Protein AF-I5BY50-F1 (afdb_monomer_lite)

Sequence (67 aa):
MEWYFLHWKKDMLVYGLQQHRKILPREKWFEKMVQIAKAQIMAQNPDNIIDQLDIAYCDSIEEAIAR

Foldseek 3Di:
DLCCQAPVQVVCVVVVNQEAEAADDPDPVRVVVVVVVVVVSCVVCVPGCNVSHHYYYDNDPVRSVVD

pLDDT: mean 89.26, std 4.57, range [70.19, 96.06]

Structure (mmCIF, N/CA/C/O backbone):
data_AF-I5BY50-F1
#
_entry.id   AF-I5BY50-F1
#
loop_
_atom_site.group_PDB
_atom_site.id
_atom_site.type_symbol
_atom_site.label_atom_id
_atom_site.label_alt_id
_atom_site.label_comp_id
_atom_site.label_asym_id
_atom_site.label_entity_id
_atom_site.label_seq_id
_atom_site.pdbx_PDB_ins_code
_atom_site.Cartn_x
_atom_site.Cartn_y
_atom_site.Cartn_z
_atom_site.occupancy
_atom_site.B_iso_or_equiv
_atom_site.auth_seq_id
_atom_site.auth_comp_id
_atom_site.auth_asym_id
_atom_site.auth_atom_id
_atom_site.pdbx_PDB_model_num
ATOM 1 N N . MET A 1 1 ? 11.701 -2.755 5.689 1.00 70.19 1 MET A N 1
ATOM 2 C CA . MET A 1 1 ? 10.588 -2.017 5.043 1.00 70.19 1 MET A CA 1
ATOM 3 C C . MET A 1 1 ? 10.661 -2.106 3.521 1.00 70.19 1 MET A C 1
ATOM 5 O O . MET A 1 1 ? 9.637 -2.335 2.895 1.00 70.19 1 MET A O 1
ATOM 9 N N . GLU A 1 2 ? 11.854 -1.996 2.940 1.00 78.31 2 GLU A N 1
ATOM 10 C CA . GLU A 1 2 ? 12.090 -2.116 1.495 1.00 78.31 2 GLU A CA 1
ATOM 11 C C . GLU A 1 2 ? 11.657 -3.468 0.906 1.00 78.31 2 GLU A C 1
ATOM 13 O O . GLU A 1 2 ? 10.890 -3.483 -0.051 1.00 78.31 2 GLU A O 1
ATOM 18 N N . TRP A 1 3 ? 12.004 -4.593 1.551 1.00 86.25 3 TRP A N 1
ATOM 19 C CA . TRP A 1 3 ? 11.544 -5.921 1.113 1.00 86.25 3 TRP A CA 1
ATOM 20 C C . TRP A 1 3 ? 10.016 -6.023 0.986 1.00 86.25 3 TRP A C 1
ATOM 22 O O . TRP A 1 3 ? 9.496 -6.484 -0.026 1.00 86.25 3 TRP A O 1
ATOM 32 N N . TYR A 1 4 ? 9.291 -5.523 1.991 1.00 83.88 4 TYR A N 1
ATOM 33 C CA . TYR A 1 4 ? 7.827 -5.494 1.982 1.00 83.88 4 TYR A CA 1
ATOM 34 C C . TYR A 1 4 ? 7.279 -4.669 0.809 1.00 83.88 4 TYR A C 1
ATOM 36 O O . TYR A 1 4 ? 6.251 -5.005 0.228 1.00 83.88 4 TYR A O 1
ATOM 44 N N . PHE A 1 5 ? 7.956 -3.574 0.467 1.00 82.12 5 PHE A N 1
ATOM 45 C CA . PHE A 1 5 ? 7.493 -2.653 -0.559 1.00 82.12 5 PHE A CA 1
ATOM 46 C C . PHE A 1 5 ? 7.814 -3.142 -1.978 1.00 82.12 5 PHE A C 1
ATOM 48 O O . PHE A 1 5 ? 6.971 -2.999 -2.855 1.00 82.12 5 PHE A O 1
ATOM 55 N N . LEU A 1 6 ? 8.989 -3.734 -2.197 1.00 83.69 6 LEU A N 1
ATOM 56 C CA . LEU A 1 6 ? 9.464 -4.117 -3.531 1.00 83.69 6 LEU A CA 1
ATOM 57 C C . LEU A 1 6 ? 9.181 -5.580 -3.889 1.00 83.69 6 LEU A C 1
ATOM 59 O O . LEU A 1 6 ? 8.854 -5.874 -5.035 1.00 83.69 6 LEU A O 1
ATOM 63 N N . HIS A 1 7 ? 9.295 -6.493 -2.924 1.00 87.94 7 HIS A N 1
ATOM 64 C CA . HIS A 1 7 ? 9.195 -7.932 -3.178 1.00 87.94 7 HIS A CA 1
ATOM 65 C C . HIS A 1 7 ? 7.830 -8.472 -2.776 1.00 87.94 7 HIS A C 1
ATOM 67 O O . HIS A 1 7 ? 7.079 -8.930 -3.628 1.00 87.94 7 HIS A O 1
ATOM 73 N N . TRP A 1 8 ? 7.456 -8.333 -1.502 1.00 91.00 8 TRP A N 1
ATOM 74 C CA . TRP A 1 8 ? 6.213 -8.927 -1.000 1.00 91.00 8 TRP A CA 1
ATOM 75 C C . TRP A 1 8 ? 4.982 -8.440 -1.770 1.00 91.00 8 TRP A C 1
ATOM 77 O O . TRP A 1 8 ? 4.145 -9.233 -2.179 1.00 91.00 8 TRP A O 1
ATOM 87 N N . LYS A 1 9 ? 4.896 -7.136 -2.040 1.00 88.81 9 LYS A N 1
ATOM 88 C CA . LYS A 1 9 ? 3.816 -6.548 -2.843 1.00 88.81 9 LYS A CA 1
ATOM 89 C C . LYS A 1 9 ? 3.750 -7.081 -4.273 1.00 88.81 9 LYS A C 1
ATOM 91 O O . LYS A 1 9 ? 2.657 -7.268 -4.799 1.00 88.81 9 LYS A O 1
ATOM 96 N N . LYS A 1 10 ? 4.907 -7.342 -4.884 1.00 88.69 10 LYS A N 1
ATOM 97 C CA . LYS A 1 10 ? 4.984 -7.959 -6.208 1.00 88.69 10 LYS A CA 1
ATOM 98 C C . LYS A 1 10 ? 4.427 -9.376 -6.176 1.00 88.69 10 LYS A C 1
ATOM 100 O O . LYS A 1 10 ? 3.644 -9.731 -7.048 1.00 88.69 10 LYS A O 1
ATOM 105 N N . ASP A 1 11 ? 4.759 -10.137 -5.140 1.00 91.25 11 ASP A N 1
ATOM 106 C CA . ASP A 1 11 ? 4.233 -11.489 -4.961 1.00 91.25 11 ASP A CA 1
ATOM 107 C C . ASP A 1 11 ? 2.719 -11.464 -4.708 1.00 91.25 11 ASP A C 1
ATOM 109 O O . ASP A 1 11 ? 1.984 -12.259 -5.282 1.00 91.25 11 ASP A O 1
ATOM 113 N N . MET A 1 12 ? 2.223 -10.517 -3.907 1.00 90.62 12 MET A N 1
ATOM 114 C CA . MET A 1 12 ? 0.787 -10.353 -3.635 1.00 90.62 12 MET A CA 1
ATOM 115 C C . MET A 1 12 ? -0.025 -10.031 -4.892 1.00 90.62 12 MET A C 1
ATOM 117 O O . MET A 1 12 ? -1.123 -10.567 -5.060 1.00 90.62 12 MET A O 1
ATOM 121 N N . LEU A 1 13 ? 0.530 -9.229 -5.805 1.00 89.75 13 LEU A N 1
ATOM 122 C CA . LEU A 1 13 ? -0.108 -8.926 -7.084 1.00 89.75 13 LEU A CA 1
ATOM 123 C C . LEU A 1 13 ? -0.385 -10.199 -7.904 1.00 89.75 13 LEU A C 1
ATOM 125 O O . LEU A 1 13 ? -1.444 -10.300 -8.520 1.00 89.75 13 LEU A O 1
ATOM 129 N N . VAL A 1 14 ? 0.511 -11.195 -7.858 1.00 91.50 14 VAL A N 1
ATOM 130 C CA . VAL A 1 14 ? 0.331 -12.495 -8.540 1.00 91.50 14 VAL A CA 1
ATOM 131 C C . VAL A 1 14 ? -0.899 -13.244 -8.019 1.00 91.50 14 VAL A C 1
ATOM 133 O O . VAL A 1 14 ? -1.569 -13.937 -8.780 1.00 91.50 14 VAL A O 1
ATOM 136 N N . TYR A 1 15 ? -1.239 -13.068 -6.742 1.00 93.94 15 TYR A N 1
ATOM 137 C CA . TYR A 1 15 ? -2.427 -13.660 -6.123 1.00 93.94 15 TYR A CA 1
ATOM 138 C C . TYR A 1 15 ? -3.690 -12.794 -6.268 1.00 93.94 15 TYR A C 1
ATOM 140 O O . TYR A 1 15 ? -4.722 -13.118 -5.684 1.00 93.94 15 TYR A O 1
ATOM 148 N N . GLY A 1 16 ? -3.630 -11.687 -7.019 1.00 91.94 16 GLY A N 1
ATOM 149 C CA . GLY A 1 16 ? -4.750 -10.756 -7.190 1.00 91.94 16 GLY A CA 1
ATOM 150 C C . GLY A 1 16 ? -4.999 -9.844 -5.985 1.00 91.94 16 GLY A C 1
ATOM 151 O O . GLY A 1 16 ? -6.005 -9.137 -5.942 1.00 91.94 16 GLY A O 1
ATOM 152 N N . LEU A 1 17 ? -4.088 -9.820 -5.009 1.00 91.56 17 LEU A N 1
ATOM 153 C CA . LEU A 1 17 ? -4.192 -8.974 -3.822 1.00 91.56 17 LEU A CA 1
ATOM 154 C C . LEU A 1 17 ? -3.707 -7.556 -4.149 1.00 91.56 17 LEU A C 1
ATOM 156 O O . LEU A 1 17 ? -2.584 -7.178 -3.828 1.00 91.56 17 LEU A O 1
ATOM 160 N N . GLN A 1 18 ? -4.563 -6.795 -4.832 1.00 91.81 18 GLN A N 1
ATOM 161 C CA . GLN A 1 18 ? -4.264 -5.444 -5.325 1.00 91.81 18 GLN A CA 1
ATOM 162 C C . GLN A 1 18 ? -4.614 -4.336 -4.328 1.00 91.81 18 GLN A C 1
ATOM 164 O O . GLN A 1 18 ? -3.983 -3.280 -4.341 1.00 91.81 18 GLN A O 1
ATOM 169 N N . GLN A 1 19 ? -5.613 -4.569 -3.473 1.00 93.44 19 GLN A N 1
ATOM 170 C CA . GLN A 1 19 ? -6.054 -3.604 -2.471 1.00 93.44 19 GLN A CA 1
ATOM 171 C C . GLN A 1 19 ? -5.270 -3.780 -1.175 1.00 93.44 19 GLN A C 1
ATOM 173 O O . GLN A 1 19 ? -5.262 -4.839 -0.546 1.00 93.44 19 GLN A O 1
ATOM 178 N N . HIS A 1 20 ? -4.631 -2.702 -0.748 1.00 92.38 20 HIS A N 1
ATOM 179 C CA . HIS A 1 20 ? -3.906 -2.613 0.502 1.00 92.38 20 HIS A CA 1
ATOM 180 C C . HIS A 1 20 ? -4.407 -1.404 1.287 1.00 92.38 20 HIS A C 1
ATOM 182 O O . HIS A 1 20 ? -4.463 -0.279 0.786 1.00 92.38 20 HIS A O 1
ATOM 188 N N . ARG A 1 21 ? -4.723 -1.626 2.558 1.00 93.81 21 ARG A N 1
ATOM 189 C CA . ARG A 1 21 ? -5.184 -0.586 3.477 1.00 93.81 21 ARG A CA 1
ATOM 190 C C . ARG A 1 21 ? -4.236 -0.530 4.661 1.00 93.81 21 ARG A C 1
ATOM 192 O O . ARG A 1 21 ? -3.835 -1.565 5.193 1.00 93.81 21 ARG A O 1
ATOM 199 N N . LYS A 1 22 ? -3.808 0.673 5.028 1.00 91.44 22 LYS A N 1
ATOM 200 C CA . LYS A 1 22 ? -2.822 0.896 6.086 1.00 91.44 22 LYS A CA 1
ATOM 201 C C . LYS A 1 22 ? -3.395 1.820 7.137 1.00 91.44 22 LYS A C 1
ATOM 203 O O . LYS A 1 22 ? -3.644 2.983 6.851 1.00 91.44 22 LYS A O 1
ATOM 208 N N . ILE A 1 23 ? -3.514 1.309 8.352 1.00 93.12 23 ILE A N 1
ATOM 209 C CA . ILE A 1 23 ? -3.882 2.112 9.512 1.00 93.12 23 ILE A CA 1
ATOM 210 C C . ILE A 1 23 ? -2.590 2.516 10.206 1.00 93.12 23 ILE A C 1
ATOM 212 O O . ILE A 1 23 ? -1.792 1.658 10.594 1.00 93.12 23 ILE A O 1
ATOM 216 N N . LEU A 1 24 ? -2.345 3.821 10.277 1.00 90.38 24 LEU A N 1
ATOM 217 C CA . LEU A 1 24 ? -1.148 4.364 10.907 1.00 90.38 24 LEU A CA 1
ATOM 218 C C . LEU A 1 24 ? -1.430 4.741 12.368 1.00 90.38 24 LEU A C 1
ATOM 220 O O . LEU A 1 24 ? -2.573 5.023 12.729 1.00 90.38 24 LEU A O 1
ATOM 224 N N . PRO A 1 25 ? -0.391 4.780 13.217 1.00 90.81 25 PRO A N 1
ATOM 225 C CA . PRO A 1 25 ? -0.472 5.446 14.510 1.00 90.81 25 PRO A CA 1
ATOM 226 C C . PRO A 1 25 ? -0.934 6.906 14.364 1.00 90.81 25 PRO A C 1
ATOM 228 O O . PRO A 1 25 ? -0.674 7.552 13.347 1.00 90.81 25 PRO A O 1
ATOM 231 N N . ARG A 1 26 ? -1.599 7.444 15.395 1.00 89.19 26 ARG A N 1
ATOM 232 C CA . ARG A 1 26 ? -2.183 8.804 15.381 1.00 89.19 26 ARG A CA 1
ATOM 233 C C . ARG A 1 26 ? -1.135 9.915 15.302 1.00 89.19 26 ARG A C 1
ATOM 235 O O . ARG A 1 26 ? -1.449 11.077 15.041 1.00 89.19 26 ARG A O 1
ATOM 242 N N . GLU A 1 27 ? 0.113 9.590 15.589 1.00 93.31 27 GLU A N 1
ATOM 243 C CA . GLU A 1 27 ? 1.214 10.523 15.626 1.00 93.31 27 GLU A CA 1
ATOM 244 C C . GLU A 1 27 ? 1.578 11.011 14.217 1.00 93.31 27 GLU A C 1
ATOM 246 O O . GLU A 1 27 ? 2.192 10.300 13.424 1.00 93.31 27 GLU A O 1
ATOM 251 N N . LYS A 1 28 ? 1.300 12.287 13.924 1.00 88.62 28 LYS A N 1
ATOM 252 C CA . LYS A 1 28 ? 1.587 12.912 12.615 1.00 88.62 28 LYS A CA 1
ATOM 253 C C . LYS A 1 28 ? 3.046 12.804 12.157 1.00 88.62 28 LYS A C 1
ATOM 255 O O . LYS A 1 28 ? 3.331 12.868 10.962 1.00 88.62 28 LYS A O 1
ATOM 260 N N . TRP A 1 29 ? 3.996 12.681 13.086 1.00 92.81 29 TRP A N 1
ATOM 261 C CA . TRP A 1 29 ? 5.400 12.489 12.720 1.00 92.81 29 TRP A CA 1
ATOM 262 C C . TRP A 1 29 ? 5.629 11.117 12.072 1.00 92.81 29 TRP A C 1
ATOM 264 O O . TRP A 1 29 ? 6.459 11.015 11.172 1.00 92.81 29 TRP A O 1
ATOM 274 N N . PHE A 1 30 ? 4.863 10.091 12.457 1.00 90.62 30 PHE A N 1
ATOM 275 C CA . PHE A 1 30 ? 4.959 8.755 11.877 1.00 90.62 30 PHE A CA 1
ATOM 276 C C . PHE A 1 30 ? 4.532 8.766 10.409 1.00 90.62 30 PHE A C 1
ATOM 278 O O . PHE A 1 30 ? 5.249 8.251 9.553 1.00 90.62 30 PHE A O 1
ATOM 285 N N . GLU A 1 31 ? 3.419 9.436 10.096 1.00 90.06 31 GLU A N 1
ATOM 286 C CA . GLU A 1 31 ? 2.962 9.632 8.717 1.00 90.06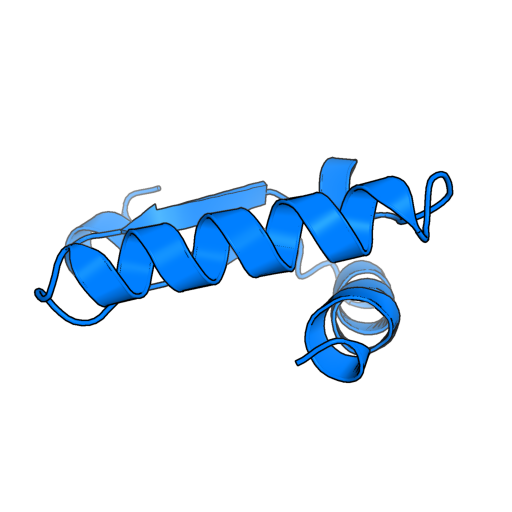 31 GLU A CA 1
ATOM 287 C C . GLU A 1 31 ? 4.049 10.297 7.861 1.00 90.06 31 GLU A C 1
ATOM 289 O O . GLU A 1 31 ? 4.399 9.789 6.795 1.00 90.06 31 GLU A O 1
ATOM 294 N N . LYS A 1 32 ? 4.662 11.381 8.358 1.00 91.56 32 LYS A N 1
ATOM 295 C CA . LYS A 1 32 ? 5.765 12.054 7.653 1.00 91.56 32 LYS A CA 1
ATOM 296 C C . LYS A 1 32 ? 6.948 11.122 7.396 1.00 91.56 32 LYS A C 1
ATOM 298 O O . LYS A 1 32 ? 7.471 11.110 6.284 1.00 91.56 32 LYS A O 1
ATOM 303 N N . MET A 1 33 ? 7.350 10.326 8.386 1.00 92.00 33 MET A N 1
ATOM 304 C CA . MET A 1 33 ? 8.444 9.363 8.225 1.00 92.00 33 MET A CA 1
ATOM 305 C C . MET A 1 33 ? 8.120 8.303 7.164 1.00 92.00 33 MET A C 1
ATOM 307 O O . MET A 1 33 ? 8.977 7.977 6.343 1.00 92.00 33 MET A O 1
ATOM 311 N N . VAL A 1 34 ? 6.875 7.814 7.123 1.00 89.38 34 VAL A N 1
ATOM 312 C CA . VAL A 1 34 ? 6.412 6.875 6.090 1.00 89.38 34 VAL A CA 1
ATOM 313 C C . VAL A 1 34 ? 6.451 7.512 4.700 1.00 89.38 34 VAL A C 1
ATOM 315 O O . VAL A 1 34 ? 6.910 6.866 3.758 1.00 89.38 34 VAL A O 1
ATOM 318 N N . GLN A 1 35 ? 6.014 8.767 4.556 1.00 89.88 35 GLN A N 1
ATOM 319 C CA . GLN A 1 35 ? 6.056 9.470 3.268 1.00 89.88 35 GLN A CA 1
ATOM 320 C C . GLN A 1 35 ? 7.492 9.680 2.774 1.00 89.88 35 GLN A C 1
ATOM 322 O O . GLN A 1 35 ? 7.770 9.432 1.602 1.00 89.88 35 GLN A O 1
ATOM 327 N N . ILE A 1 36 ? 8.416 10.061 3.664 1.00 92.75 36 ILE A N 1
ATOM 328 C CA . ILE A 1 36 ? 9.840 10.224 3.329 1.00 92.75 36 ILE A CA 1
ATOM 329 C C . ILE A 1 36 ? 10.435 8.890 2.864 1.00 92.75 36 ILE A C 1
ATOM 331 O O . ILE A 1 36 ? 11.031 8.822 1.789 1.00 92.75 36 ILE A O 1
ATOM 335 N N . ALA A 1 37 ? 10.220 7.813 3.625 1.00 89.44 37 ALA A N 1
ATOM 336 C CA . ALA A 1 37 ? 10.718 6.487 3.265 1.00 89.44 37 ALA A CA 1
ATOM 337 C C . ALA A 1 37 ? 10.121 5.992 1.937 1.00 89.44 37 ALA A C 1
ATOM 339 O O . ALA A 1 37 ? 10.837 5.452 1.096 1.00 89.44 37 ALA A O 1
ATOM 340 N N . LYS A 1 38 ? 8.818 6.217 1.713 1.00 88.12 38 LYS A N 1
ATOM 341 C CA . LYS A 1 38 ? 8.148 5.885 0.450 1.00 88.12 38 LYS A CA 1
ATOM 342 C C . LYS A 1 38 ? 8.782 6.643 -0.716 1.00 88.12 38 LYS A C 1
ATOM 344 O O . LYS A 1 38 ? 9.109 6.019 -1.719 1.00 88.12 38 LYS A O 1
ATOM 349 N N . ALA A 1 39 ? 8.968 7.956 -0.589 1.00 90.00 39 ALA A N 1
ATOM 350 C CA . ALA A 1 39 ? 9.551 8.780 -1.644 1.00 90.00 39 ALA A CA 1
ATOM 351 C C . ALA A 1 39 ? 10.968 8.316 -2.012 1.00 90.00 39 ALA A C 1
ATOM 353 O O . ALA A 1 39 ? 11.282 8.184 -3.193 1.00 90.00 39 ALA A O 1
ATOM 354 N N . GLN A 1 40 ? 11.790 7.992 -1.010 1.00 91.44 40 GLN A N 1
ATOM 355 C CA . GLN A 1 40 ? 13.136 7.470 -1.227 1.00 91.44 40 GLN A CA 1
ATOM 356 C C . GLN A 1 40 ? 13.123 6.132 -1.980 1.00 91.44 40 GLN A C 1
ATOM 358 O O . GLN A 1 40 ? 13.850 5.983 -2.960 1.00 91.44 40 GLN A O 1
ATOM 363 N N . ILE A 1 41 ? 12.269 5.184 -1.575 1.00 87.19 41 ILE A N 1
ATOM 364 C CA . 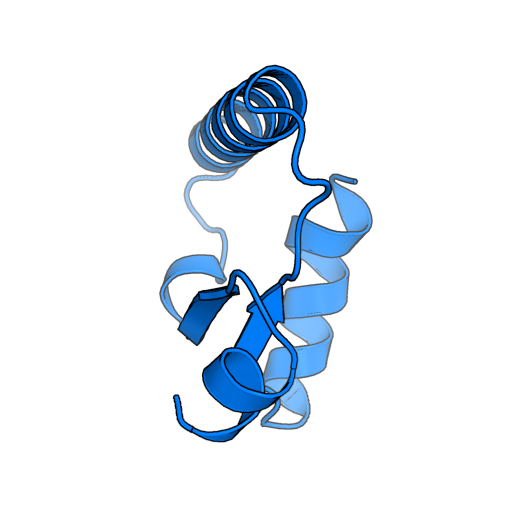ILE A 1 41 ? 12.164 3.875 -2.239 1.00 87.19 41 ILE A CA 1
ATOM 365 C C . ILE A 1 41 ? 11.699 4.032 -3.693 1.00 87.19 41 ILE A C 1
ATOM 367 O O . ILE A 1 41 ? 12.264 3.392 -4.576 1.00 87.19 41 ILE A O 1
ATOM 371 N N . MET A 1 42 ? 10.713 4.899 -3.954 1.00 86.81 42 MET A N 1
ATOM 372 C CA . MET A 1 42 ? 10.215 5.162 -5.312 1.00 86.81 42 MET A CA 1
ATOM 373 C C . MET A 1 42 ? 11.298 5.777 -6.205 1.00 86.81 42 MET A C 1
ATOM 375 O O . MET A 1 42 ? 11.451 5.362 -7.347 1.00 86.81 42 MET A O 1
ATOM 379 N N . ALA A 1 43 ? 12.075 6.732 -5.680 1.00 90.56 43 ALA A N 1
ATOM 3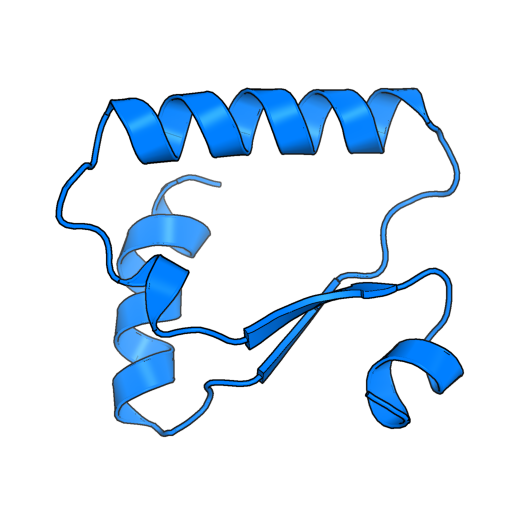80 C CA . ALA A 1 43 ? 13.162 7.367 -6.423 1.00 90.56 43 ALA A CA 1
ATOM 381 C C . ALA A 1 43 ? 14.296 6.386 -6.769 1.00 90.56 43 ALA A C 1
ATOM 383 O O . ALA A 1 43 ? 14.915 6.507 -7.821 1.00 90.56 43 ALA A O 1
ATOM 384 N N . GLN A 1 44 ? 14.566 5.416 -5.892 1.00 90.94 44 GLN A N 1
ATOM 385 C CA . GLN A 1 44 ? 15.616 4.413 -6.090 1.00 90.94 44 GLN A CA 1
ATOM 386 C C . GLN A 1 44 ? 15.178 3.238 -6.976 1.00 90.94 44 GLN A C 1
ATOM 388 O O . GLN A 1 44 ? 16.028 2.508 -7.475 1.00 90.94 44 GLN A O 1
ATOM 393 N N . ASN A 1 45 ? 13.871 3.052 -7.176 1.00 87.94 45 ASN A N 1
ATOM 394 C CA . ASN A 1 45 ? 13.306 1.908 -7.887 1.00 87.94 45 ASN A CA 1
ATOM 395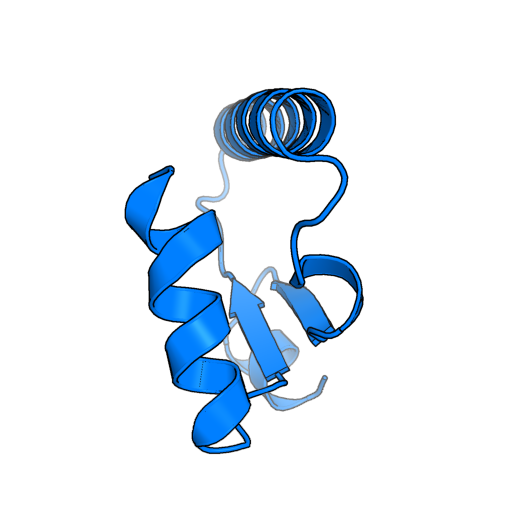 C C . ASN A 1 45 ? 12.245 2.380 -8.893 1.00 87.94 45 ASN A C 1
ATOM 397 O O . ASN A 1 45 ? 11.063 2.156 -8.651 1.00 87.94 45 ASN A O 1
ATOM 401 N N . PRO A 1 46 ? 12.614 3.047 -9.997 1.00 84.00 46 PRO A N 1
ATOM 402 C CA . PRO A 1 46 ? 11.643 3.606 -10.943 1.00 84.00 46 PRO A CA 1
ATOM 403 C C . PRO A 1 46 ? 10.743 2.545 -11.599 1.00 84.00 46 PRO A C 1
ATOM 405 O O . PRO A 1 46 ? 9.582 2.831 -11.862 1.00 84.00 46 PRO A O 1
ATOM 408 N N . ASP A 1 47 ? 11.233 1.313 -11.768 1.00 83.31 47 ASP A N 1
ATOM 409 C CA . ASP A 1 47 ? 10.498 0.194 -12.386 1.00 83.31 47 ASP A CA 1
ATOM 410 C C . ASP A 1 47 ? 9.652 -0.620 -11.384 1.00 83.31 47 ASP A C 1
ATOM 412 O O . A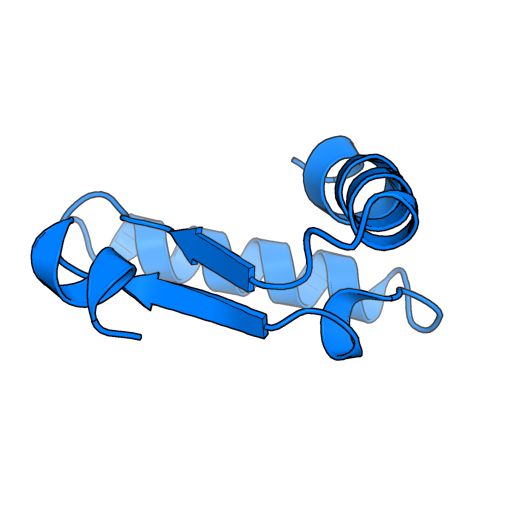SP A 1 47 ? 9.327 -1.790 -11.612 1.00 83.31 47 ASP A O 1
ATOM 416 N N . ASN A 1 48 ? 9.350 -0.053 -10.212 1.00 82.62 48 ASN A N 1
ATOM 417 C CA . ASN A 1 48 ? 8.531 -0.737 -9.215 1.00 82.62 48 ASN A CA 1
ATOM 418 C C . ASN A 1 48 ? 7.065 -0.867 -9.677 1.00 82.62 48 ASN A C 1
ATOM 420 O O . ASN A 1 48 ? 6.599 -0.127 -10.530 1.00 82.62 48 ASN A O 1
ATOM 424 N N . ILE A 1 49 ? 6.330 -1.803 -9.073 1.00 81.06 49 ILE A N 1
ATOM 425 C CA . ILE A 1 49 ? 4.928 -2.117 -9.419 1.00 81.06 49 ILE A CA 1
ATOM 426 C C . ILE A 1 49 ? 3.906 -1.430 -8.496 1.00 81.06 49 ILE A C 1
ATOM 428 O O . ILE A 1 49 ? 2.758 -1.854 -8.398 1.00 81.06 49 ILE A O 1
ATOM 432 N N . ILE A 1 50 ? 4.328 -0.436 -7.710 1.00 78.81 50 ILE A N 1
ATOM 433 C CA . ILE A 1 50 ? 3.489 0.173 -6.663 1.00 78.81 50 ILE A CA 1
ATOM 434 C C . ILE A 1 50 ? 2.310 0.930 -7.258 1.00 78.81 50 ILE A C 1
ATOM 436 O O . ILE A 1 50 ? 1.264 1.015 -6.623 1.00 78.81 50 ILE A O 1
ATOM 440 N N . ASP A 1 51 ? 2.494 1.487 -8.446 1.00 83.25 51 ASP A N 1
ATOM 441 C CA . ASP A 1 51 ? 1.470 2.151 -9.243 1.00 83.25 51 ASP A CA 1
ATOM 442 C C . ASP A 1 51 ? 0.354 1.197 -9.704 1.00 83.25 51 ASP A C 1
ATOM 444 O O . ASP A 1 51 ? -0.765 1.642 -9.943 1.00 83.25 51 ASP A O 1
ATOM 448 N N . GLN A 1 52 ? 0.622 -0.112 -9.754 1.00 86.44 52 GLN A N 1
ATOM 449 C CA . GLN A 1 52 ? -0.361 -1.154 -10.076 1.00 86.44 52 GLN A CA 1
ATOM 450 C C . GLN A 1 52 ? -1.188 -1.606 -8.861 1.00 86.44 52 GLN A C 1
ATOM 452 O O . GLN A 1 52 ? -2.079 -2.443 -8.999 1.00 86.44 52 GLN A O 1
ATOM 457 N N . LEU A 1 53 ? -0.889 -1.091 -7.666 1.00 88.62 53 LEU A N 1
ATOM 458 C CA . LEU A 1 53 ? -1.553 -1.462 -6.421 1.00 88.62 53 LEU A CA 1
ATOM 459 C C . LEU A 1 53 ? -2.407 -0.313 -5.893 1.00 88.62 53 LEU A C 1
ATOM 461 O O . LEU A 1 53 ? -1.959 0.830 -5.796 1.00 88.62 53 LEU A O 1
ATOM 465 N N . ASP A 1 54 ? -3.612 -0.639 -5.441 1.00 91.50 54 ASP A N 1
ATOM 466 C CA . ASP A 1 54 ? -4.467 0.294 -4.719 1.00 91.50 54 ASP A CA 1
ATOM 467 C C . ASP A 1 54 ? -4.041 0.315 -3.246 1.00 91.50 54 ASP A C 1
ATOM 469 O O . ASP A 1 54 ? -4.399 -0.555 -2.454 1.00 91.50 54 ASP A O 1
ATOM 473 N N . ILE A 1 55 ? -3.229 1.304 -2.869 1.00 90.38 55 ILE A N 1
ATOM 474 C CA . ILE A 1 55 ? -2.745 1.469 -1.497 1.00 90.38 55 ILE A CA 1
ATOM 475 C C . ILE A 1 55 ? -3.334 2.742 -0.898 1.00 90.38 55 ILE A C 1
ATOM 477 O O . ILE A 1 55 ? -2.918 3.846 -1.256 1.00 90.38 55 ILE A O 1
ATOM 481 N N . ALA A 1 56 ? -4.196 2.581 0.102 1.00 91.25 56 ALA A N 1
ATOM 482 C CA . ALA A 1 56 ? -4.766 3.688 0.858 1.00 91.25 56 ALA A CA 1
ATOM 483 C C . ALA A 1 56 ? -4.299 3.673 2.319 1.00 91.25 56 ALA A C 1
ATOM 485 O O . ALA A 1 56 ? -4.097 2.617 2.927 1.00 91.25 56 ALA A O 1
ATOM 486 N N . TYR A 1 57 ? -4.126 4.870 2.871 1.00 91.06 57 TYR A N 1
ATOM 487 C CA . TYR A 1 57 ? -3.993 5.076 4.308 1.00 91.06 57 TYR A CA 1
ATOM 488 C C . TYR A 1 57 ? -5.377 5.391 4.872 1.00 91.06 57 TYR A C 1
ATOM 490 O O . TYR A 1 57 ? -6.134 6.132 4.245 1.00 91.06 57 TYR A O 1
ATOM 498 N N . CYS A 1 58 ? -5.698 4.789 6.010 1.00 92.75 58 CYS A N 1
ATOM 499 C CA . CYS A 1 58 ? -7.002 4.866 6.656 1.00 92.75 58 CYS A CA 1
ATOM 500 C C . CYS A 1 58 ? -6.812 5.196 8.136 1.00 92.75 58 CYS A C 1
ATOM 502 O O . CYS A 1 58 ? -5.828 4.770 8.746 1.00 92.75 58 CYS A O 1
ATOM 504 N N . ASP A 1 59 ? -7.777 5.891 8.720 1.00 91.06 59 ASP A N 1
ATOM 505 C CA . ASP A 1 59 ? -7.784 6.244 10.139 1.00 91.06 59 ASP A CA 1
ATOM 506 C C . ASP A 1 59 ? -8.482 5.178 11.002 1.00 91.06 59 ASP A C 1
ATOM 508 O O . ASP A 1 59 ? -8.305 5.147 12.223 1.00 91.06 59 ASP A O 1
ATOM 512 N N . SER A 1 60 ? -9.261 4.280 10.385 1.00 93.44 60 SER A N 1
ATOM 513 C CA . SER A 1 60 ? -9.968 3.200 11.077 1.00 93.44 60 SER A CA 1
ATOM 514 C C . SER A 1 60 ? -10.125 1.934 10.226 1.00 93.44 60 SER A C 1
ATOM 516 O O . SER A 1 60 ? -9.876 1.928 9.018 1.00 93.44 60 SER A O 1
ATOM 518 N N . ILE A 1 61 ? -10.540 0.839 10.873 1.00 94.06 61 ILE A N 1
ATOM 519 C CA . ILE A 1 61 ? -10.835 -0.434 10.198 1.00 94.06 61 ILE A CA 1
ATOM 520 C C . ILE A 1 61 ? -12.081 -0.289 9.319 1.00 94.06 61 ILE A C 1
ATOM 522 O O . ILE A 1 61 ? -12.116 -0.804 8.207 1.00 94.06 61 ILE A O 1
ATOM 526 N N . GLU A 1 62 ? -13.084 0.445 9.791 1.00 96.06 62 GLU A N 1
ATOM 527 C CA . GLU A 1 62 ? -14.324 0.706 9.060 1.00 96.06 62 GLU A CA 1
ATOM 528 C C . GLU A 1 62 ? -14.048 1.469 7.761 1.00 96.06 62 GLU A C 1
ATOM 530 O O . GLU A 1 62 ? -14.558 1.087 6.711 1.00 96.06 62 GLU A O 1
ATOM 535 N N . GLU A 1 63 ? -13.187 2.495 7.804 1.00 94.44 63 GLU A N 1
ATOM 536 C CA . GLU A 1 63 ? -12.753 3.204 6.594 1.00 94.44 63 GLU A CA 1
ATOM 537 C C . GLU A 1 63 ? -11.984 2.272 5.648 1.00 94.44 63 GLU A C 1
ATOM 539 O O . GLU A 1 63 ? -12.194 2.310 4.436 1.00 94.44 63 GLU A O 1
ATOM 544 N N . ALA A 1 64 ? -11.114 1.416 6.194 1.00 94.81 64 ALA A N 1
ATOM 545 C CA . ALA A 1 64 ? -10.335 0.469 5.405 1.00 94.81 64 ALA A CA 1
ATOM 546 C C . ALA A 1 64 ? -11.211 -0.557 4.672 1.00 94.81 64 ALA A C 1
ATOM 548 O O . ALA A 1 64 ? -10.878 -0.932 3.557 1.00 94.81 64 ALA A O 1
ATOM 549 N N . ILE A 1 65 ? -12.314 -1.004 5.274 1.00 94.06 65 ILE A N 1
ATOM 550 C CA . ILE A 1 65 ? -13.240 -1.963 4.653 1.00 94.06 65 ILE A CA 1
ATOM 551 C C . ILE A 1 65 ? -14.154 -1.281 3.625 1.00 94.06 65 ILE A C 1
ATOM 553 O O . ILE A 1 65 ? -14.534 -1.901 2.637 1.00 94.06 65 ILE A O 1
ATOM 557 N N . ALA A 1 66 ? -14.534 -0.021 3.857 1.00 93.69 66 ALA A N 1
ATOM 558 C CA . ALA A 1 66 ? -15.455 0.707 2.984 1.00 93.69 66 ALA A CA 1
ATOM 559 C C . ALA A 1 66 ? -14.821 1.200 1.668 1.00 93.69 66 ALA A C 1
ATOM 561 O O . ALA A 1 66 ? -15.554 1.532 0.735 1.00 93.69 6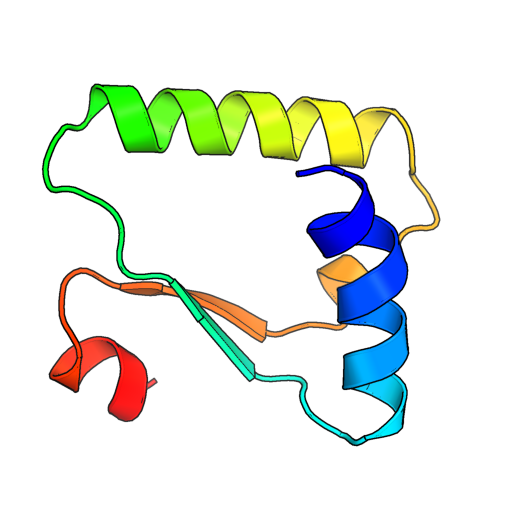6 ALA A O 1
ATOM 562 N N . ARG A 1 67 ? -13.488 1.288 1.611 1.00 82.62 67 ARG A N 1
ATOM 563 C CA . ARG A 1 67 ? -12.705 1.681 0.432 1.00 82.62 67 ARG A CA 1
ATOM 564 C C . ARG A 1 67 ? -12.181 0.477 -0.320 1.00 82.62 67 ARG A C 1
ATOM 566 O O . ARG A 1 67 ? -12.231 0.515 -1.563 1.00 82.62 67 ARG A O 1
#

Radius of gyration: 12.59 Å; chains: 1; bounding box: 31×27×28 Å

Organism: NCBI:txid1189621

Secondary structure (DSSP, 8-state):
-HHIIIIIHHHHHHTT--EEEEEPPS-HHHHHHHHHHHHHHHHH-TT-SGGGSEEEEESSHHHHHH-

=== Feature glossary ===
Feature key, reading from the visual/contextual features back to the raw sequence:

Rendered structure images. Six rendered views show the 3D structure from the faces of a cube — i.e. along ±x, ±y, ±z. Rendering representation is drawn randomly per protein from cartoon (secondary-structure ribbons), sticks (backbone bonds), or molecular surface; coloring is either N→C rainbow (blue at the N-terminus through red at the C-terminus) or one color per chain.

Contact-map, Ramachandran, and PAE plots. The contact map is a binary N×N matrix image: pixel (i, j) is dark where Cα_i and Cα_j are within 8 Å and |i−j|>4. Because the |i−j|>4 filter removes local helical contacts, off-diagonal stripes parallel to the main diagonal indicate parallel β-sheets; stripes perpendicular to it indicate antiparallel β-sheets. The Ramachandran plot scatters every residue's (φ, ψ) pair against the sterically allowed regions. The PAE heatmap renders the predicted-aligned-error matrix.

InterPro / GO / CATH / organism. Database cross-references. InterPro integrates a dozen domain/family signature databases into unified entries with residue-range hits. GO terms attach function/process/location labels with evidence codes. CATH codes position the fold in a four-level structural taxonomy. Organism is the NCBI-taxonomy species name.

Nearest PDB structures. The Foldseek neighbor list gives the closest experimentally determined structures in the PDB, ranked by structural alignment. TM-score near 1 means near-identical fold; near 0.3 means only rough topology match. This is how one finds what a novel AlphaFold prediction most resembles in the solved-structure universe.

Predicted aligned error. PAE(i, j) answers: if I align the predicted and true structures on residue i, how far off (in Å) do I expect residue j to be? A block-diagonal PAE matrix with low values on the blocks and high values off-diagonal is the signature of a multi-domain protein with confidently predicted domains but uncertain inter-domain orientation.

Solvent-accessible surface area. Accessible surface area quantifies burial. A residue with SASA near zero is packed into the hydrophobic core; one with SASA >100 Å² sits on the surface. Computed here via the Shrake–Rupley numerical algorithm with a 1.4 Å probe.

B-factor. B-factor (Debye–Waller factor) reflects atomic displacement in the crystal lattice. It is an experimental observable (units Å²), not a prediction; low values mean the atom is pinned down, high values mean it moves or is heterogeneous across the crystal.

pLDDT. For AlphaFold models, the B-factor field carries pLDDT — the model's own estimate of local accuracy on a 0–100 scale. Regions with pLDDT<50 should be treated as essentially unmodeled; they often correspond to intrinsically disordered segments.

Backbone torsions (φ/ψ). φ (phi) and ψ (psi) are the two rotatable backbone dihedrals per residue: φ is the C(i-1)–N–Cα–C torsion, ψ is the N–Cα–C–N(i+1) torsion, both in degrees on (−180°, 180°]. α-helical residues cluster near (−60°, −45°); β-strand residues near (−120°, +130°). A Ramachandran plot is simply a scatter of (φ, ψ) for every residue.

Radius of gyration, Cα contacts, bounding box. Radius of gyration (Rg) is the root-mean-square distance of Cα atoms from their centroid — a single number for overall size and compactness. A globular domain of N residues has Rg ≈ 2.2·N^0.38 Å; an extended or disordered chain has a much larger Rg. The Cα contact count is the number of residue pairs whose Cα atoms are within 8 Å and are more than four positions apart in sequence — a standard proxy for tertiary packing density. The bounding box is the smallest axis-aligned box enclosing all Cα atoms.

Secondary structure (3-state, P-SEA). Three-state secondary structure (P-SEA) collapses the eight DSSP classes into helix (a), strand (b), and coil (c). P-SEA assigns these from Cα geometry alone — distances and angles — without requiring backbone oxygens, so it works on any Cα trace.

Secondary structure (8-state, DSSP). DSSP 8-state secondary structure assigns each residue one of H (α-helix), G (3₁₀-helix), I (π-helix), E (extended β-strand), B (isolated β-bridge), T (hydrogen-bonded turn), S (bend), or '-' (coil). The assignment is computed from backbone hydrogen-bond geometry via the Kabsch–Sander algorithm.

Foldseek 3Di. A 3Di character summarizes, for each residue, the relative orientation of the Cα frame of its nearest spatial neighbor. Because it encodes fold topology rather than chemistry, 3Di alignments detect remote structural similarity that sequence alignment misses.

mmCIF coordinates. The mmCIF block holds the 3D Cartesian coordinates of each backbone atom (N, Cα, C, O) in ångströms. mmCIF is the PDB's canonical archive format — a tagged-loop text representation of the atomic model.

Sequence. Sequence gives the chain of amino acids in standard one-letter code (A=alanine, C=cysteine, …, Y=tyrosine), read N→C. It is the only feature that is directly encoded by the gene; all structural features are derived from the folded form of this sequence.